Protein AF-A0AAV3T9A4-F1 (afdb_monomer)

Sequence (53 aa):
MNRATTIRLERVEDGAWRATQPDVELVGRGATAARAAANYCELVAETGGSPGT

Solvent-accessible surface area (backbone atoms only — not comparable to full-atom values): 3240 Å² total; per-residue (Å²): 133,90,84,84,83,72,75,48,74,44,76,46,95,90,63,36,18,37,18,38,38,88,99,46,102,55,74,9,55,24,81,36,64,66,46,2,45,52,42,28,53,50,54,49,50,58,69,74,55,68,88,86,133

pLDDT: mean 86.7, std 15.23, range [40.84, 97.44]

Organism: NCBI:txid926360

Secondary structure (DSSP, 8-state):
-PPP---EEEE-TTS-EEEEETTEEEEEEESSHHHHHHHHHHHHHHHS-----

Structure (mmCIF, N/CA/C/O backbone):
data_AF-A0AAV3T9A4-F1
#
_entry.id   AF-A0AAV3T9A4-F1
#
loop_
_atom_site.group_PDB
_atom_site.id
_atom_site.type_symbol
_atom_site.label_atom_id
_atom_site.label_alt_id
_atom_site.label_comp_id
_atom_site.label_asym_id
_atom_site.label_entity_id
_atom_site.label_seq_id
_atom_site.pdbx_PDB_ins_code
_atom_site.Cartn_x
_atom_site.Cartn_y
_atom_site.Cartn_z
_atom_site.occupancy
_atom_site.B_iso_or_equiv
_atom_site.auth_seq_id
_atom_site.auth_comp_id
_atom_site.auth_asym_id
_atom_site.auth_atom_id
_atom_site.pdbx_PDB_model_num
ATOM 1 N N . MET A 1 1 ? 23.741 -10.380 -0.630 1.00 50.12 1 MET A N 1
ATOM 2 C CA . MET A 1 1 ? 23.441 -9.115 0.076 1.00 50.12 1 MET A CA 1
ATOM 3 C C . MET A 1 1 ? 21.942 -8.894 -0.028 1.00 50.12 1 MET A C 1
ATOM 5 O O . MET A 1 1 ? 21.457 -8.781 -1.145 1.00 50.12 1 MET A O 1
ATOM 9 N N . ASN A 1 2 ? 21.200 -8.929 1.079 1.00 72.38 2 ASN A N 1
ATOM 10 C CA . ASN A 1 2 ? 19.752 -8.700 1.040 1.00 72.38 2 ASN A CA 1
ATOM 11 C C . ASN A 1 2 ? 19.506 -7.187 0.969 1.00 72.38 2 ASN A C 1
ATOM 13 O O . ASN A 1 2 ? 19.956 -6.462 1.854 1.00 72.38 2 ASN A O 1
ATOM 17 N N . ARG A 1 3 ? 18.844 -6.703 -0.088 1.00 75.12 3 ARG A N 1
ATOM 18 C CA . ARG A 1 3 ? 18.374 -5.313 -0.168 1.00 75.12 3 ARG A CA 1
ATOM 19 C C . ARG A 1 3 ? 16.967 -5.254 0.412 1.00 75.12 3 ARG A C 1
ATOM 21 O O . ARG A 1 3 ? 16.061 -5.880 -0.127 1.00 75.12 3 ARG A O 1
ATOM 28 N N . ALA A 1 4 ? 16.806 -4.525 1.508 1.00 83.44 4 ALA A N 1
ATOM 29 C CA . ALA A 1 4 ? 15.496 -4.174 2.038 1.00 83.44 4 ALA A CA 1
ATOM 30 C C . ALA A 1 4 ? 15.069 -2.816 1.473 1.00 83.44 4 ALA A C 1
ATOM 32 O O . ALA A 1 4 ? 15.908 -1.947 1.234 1.00 83.44 4 ALA A O 1
ATOM 33 N N . THR A 1 5 ? 13.767 -2.644 1.281 1.00 85.94 5 THR A N 1
ATOM 34 C CA . THR A 1 5 ? 13.156 -1.350 0.976 1.00 85.94 5 THR A CA 1
ATOM 35 C C . THR A 1 5 ? 11.974 -1.118 1.908 1.00 85.94 5 THR A C 1
ATOM 37 O O . THR A 1 5 ? 11.421 -2.070 2.466 1.00 85.94 5 THR A O 1
ATOM 40 N N . THR A 1 6 ? 11.600 0.145 2.085 1.00 92.56 6 THR A N 1
ATOM 41 C CA . THR A 1 6 ? 10.515 0.562 2.975 1.00 92.56 6 THR A CA 1
ATOM 42 C C . THR A 1 6 ? 9.346 1.070 2.147 1.00 92.56 6 THR A C 1
ATOM 44 O O . THR A 1 6 ? 9.485 2.042 1.409 1.00 92.56 6 THR A O 1
ATOM 47 N N . ILE A 1 7 ? 8.180 0.450 2.321 1.00 94.06 7 ILE A N 1
ATOM 48 C CA . ILE A 1 7 ? 6.914 0.913 1.745 1.00 94.06 7 ILE A CA 1
ATOM 49 C C . ILE A 1 7 ? 6.167 1.698 2.825 1.00 94.06 7 ILE A C 1
ATOM 51 O O . ILE A 1 7 ? 5.958 1.205 3.935 1.00 94.06 7 ILE A O 1
ATOM 55 N N . ARG A 1 8 ? 5.763 2.926 2.508 1.00 95.50 8 ARG A N 1
ATOM 56 C CA . ARG A 1 8 ? 4.940 3.777 3.364 1.00 95.50 8 ARG A CA 1
ATOM 57 C C . ARG A 1 8 ? 3.466 3.471 3.115 1.00 95.50 8 ARG A C 1
ATOM 59 O O . ARG A 1 8 ? 3.017 3.436 1.974 1.00 95.50 8 ARG A O 1
ATOM 66 N N . LEU A 1 9 ? 2.721 3.257 4.197 1.00 96.75 9 LEU A N 1
ATOM 67 C CA . LEU A 1 9 ? 1.282 3.005 4.164 1.00 96.75 9 LEU A CA 1
ATOM 68 C C . LEU A 1 9 ? 0.549 4.186 4.782 1.00 96.75 9 LEU A C 1
ATOM 70 O O . LEU A 1 9 ? 0.793 4.540 5.934 1.00 96.75 9 LEU A O 1
ATOM 74 N N . GLU A 1 10 ? -0.361 4.779 4.020 1.00 97.12 10 GLU A N 1
ATOM 75 C CA . GLU A 1 10 ? -1.104 5.966 4.430 1.00 97.12 10 GLU A CA 1
ATOM 76 C C . GLU A 1 10 ? -2.595 5.749 4.215 1.00 97.12 10 GLU A C 1
ATOM 78 O O . GLU A 1 10 ? -3.032 5.282 3.159 1.00 97.12 10 GLU A O 1
ATOM 83 N N . ARG A 1 11 ? -3.388 6.101 5.227 1.00 95.25 11 ARG A N 1
ATOM 84 C CA . ARG A 1 11 ? -4.841 6.159 5.103 1.00 95.25 11 ARG A CA 1
ATOM 85 C C . ARG A 1 11 ? -5.223 7.520 4.529 1.00 95.25 11 ARG A C 1
ATOM 87 O O . ARG A 1 11 ? -4.774 8.543 5.034 1.00 95.25 11 ARG A O 1
ATOM 94 N N . VAL A 1 12 ? -6.042 7.525 3.485 1.00 92.69 12 VAL A N 1
ATOM 95 C CA . VAL A 1 12 ? -6.591 8.744 2.874 1.00 92.69 12 VAL A CA 1
ATOM 96 C C . VAL A 1 12 ? -7.990 9.052 3.393 1.00 92.69 12 VAL A C 1
ATOM 98 O O . VAL A 1 12 ? -8.630 8.193 3.996 1.00 92.69 12 VAL A O 1
ATOM 101 N N . GLU A 1 13 ? -8.451 10.285 3.166 1.00 85.44 13 GLU A N 1
ATOM 102 C CA . GLU A 1 13 ? -9.676 10.835 3.770 1.00 85.44 13 GLU A CA 1
ATOM 103 C C . GLU A 1 13 ? -10.946 10.019 3.478 1.00 85.44 13 GLU A C 1
ATOM 105 O O . GLU A 1 13 ? -11.828 9.943 4.324 1.00 85.44 13 GLU A O 1
ATOM 110 N N . ASP A 1 14 ? -10.995 9.307 2.348 1.00 87.00 14 ASP A N 1
ATOM 111 C CA . ASP A 1 14 ? -12.093 8.394 1.978 1.00 87.00 14 ASP A CA 1
ATOM 112 C C . ASP A 1 14 ? -12.067 7.049 2.745 1.00 87.00 14 ASP A C 1
ATOM 114 O O . ASP A 1 14 ? -12.821 6.120 2.482 1.00 87.00 14 ASP A O 1
ATOM 118 N N . GLY A 1 15 ? -11.138 6.883 3.689 1.00 87.56 15 GLY A N 1
ATOM 119 C CA . GLY A 1 15 ? -10.951 5.648 4.449 1.00 87.56 15 GLY A CA 1
ATOM 120 C C . GLY A 1 15 ? -10.158 4.562 3.715 1.00 87.56 15 GLY A C 1
ATOM 121 O O . GLY A 1 15 ? -9.772 3.581 4.356 1.00 87.56 15 GLY A O 1
ATOM 122 N N . ALA A 1 16 ? -9.861 4.756 2.428 1.00 93.12 16 ALA A N 1
ATOM 123 C CA . ALA A 1 16 ? -8.970 3.911 1.641 1.00 93.12 16 ALA A CA 1
ATOM 124 C C . ALA A 1 16 ? -7.499 4.024 2.088 1.00 93.12 16 ALA A C 1
ATOM 126 O O . ALA A 1 16 ? -7.092 4.959 2.778 1.00 93.12 16 ALA A O 1
ATOM 127 N N . TRP A 1 17 ? -6.686 3.063 1.660 1.00 97.44 17 TRP A N 1
ATOM 128 C CA . TRP A 1 17 ? -5.256 2.983 1.930 1.00 97.44 17 TRP A CA 1
ATOM 129 C C . TRP A 1 17 ? -4.443 3.115 0.650 1.00 97.44 17 TRP A C 1
ATOM 131 O O . TRP A 1 17 ? -4.833 2.626 -0.415 1.00 97.44 17 TRP A O 1
ATOM 141 N N . ARG A 1 18 ? -3.285 3.757 0.782 1.00 96.69 18 ARG A N 1
ATOM 142 C CA . ARG A 1 18 ? -2.286 3.915 -0.269 1.00 96.69 18 ARG A CA 1
ATOM 143 C C . ARG A 1 18 ? -0.941 3.392 0.218 1.00 96.69 18 ARG A C 1
ATOM 145 O O . ARG A 1 18 ? -0.582 3.600 1.374 1.00 96.69 18 ARG A O 1
ATOM 152 N N . ALA A 1 19 ? -0.231 2.714 -0.672 1.00 97.25 19 ALA A N 1
ATOM 153 C CA . ALA A 1 19 ? 1.118 2.213 -0.476 1.00 97.25 19 ALA A CA 1
ATOM 154 C C . ALA A 1 19 ? 2.052 2.912 -1.466 1.00 97.25 19 ALA A C 1
ATOM 156 O O . ALA A 1 19 ? 1.797 2.882 -2.671 1.00 97.25 19 ALA A O 1
ATOM 157 N N . THR A 1 20 ? 3.100 3.553 -0.959 1.00 95.62 20 THR A N 1
ATOM 158 C CA . THR A 1 20 ? 4.077 4.313 -1.749 1.00 95.62 20 THR A CA 1
ATOM 159 C C . THR A 1 20 ? 5.494 3.969 -1.309 1.00 95.62 20 THR A C 1
ATOM 161 O O . THR A 1 20 ? 5.721 3.550 -0.175 1.00 95.62 20 THR A O 1
ATOM 164 N N . GLN A 1 21 ? 6.471 4.155 -2.189 1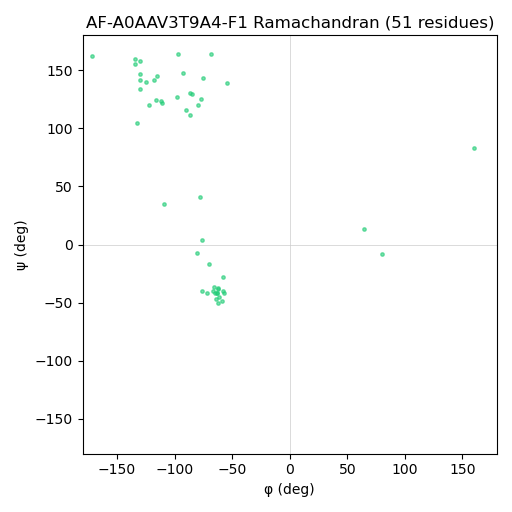.00 93.44 21 GLN A N 1
ATOM 165 C CA . GLN A 1 21 ? 7.887 4.033 -1.857 1.00 93.44 21 GLN A CA 1
ATOM 166 C C . GLN A 1 21 ? 8.615 5.280 -2.367 1.00 93.44 21 GLN A C 1
ATOM 168 O O . GLN A 1 21 ? 8.283 5.765 -3.450 1.00 93.44 21 GLN A O 1
ATOM 173 N N . PRO A 1 22 ? 9.598 5.809 -1.619 1.00 86.94 22 PRO A N 1
ATOM 174 C CA . PRO A 1 22 ? 10.465 6.859 -2.136 1.00 86.94 22 PRO A CA 1
ATOM 175 C C . PRO A 1 22 ? 11.112 6.430 -3.457 1.00 86.94 22 PRO A C 1
ATOM 177 O O . PRO A 1 22 ? 11.513 5.273 -3.602 1.00 86.94 22 PRO A O 1
ATOM 180 N N . ASP A 1 23 ? 11.184 7.362 -4.407 1.00 86.06 23 ASP A N 1
ATOM 181 C CA . ASP A 1 23 ? 11.837 7.183 -5.712 1.00 86.06 23 ASP A CA 1
ATOM 182 C C . ASP A 1 23 ? 11.193 6.134 -6.641 1.00 86.06 23 ASP A C 1
ATOM 184 O O . ASP A 1 23 ? 11.782 5.759 -7.655 1.00 86.06 23 ASP A O 1
ATOM 188 N N . VAL A 1 24 ? 9.974 5.671 -6.334 1.00 88.25 24 VAL A N 1
ATOM 189 C CA . VAL A 1 24 ? 9.187 4.791 -7.209 1.00 88.25 24 VAL A CA 1
ATOM 190 C C . VAL A 1 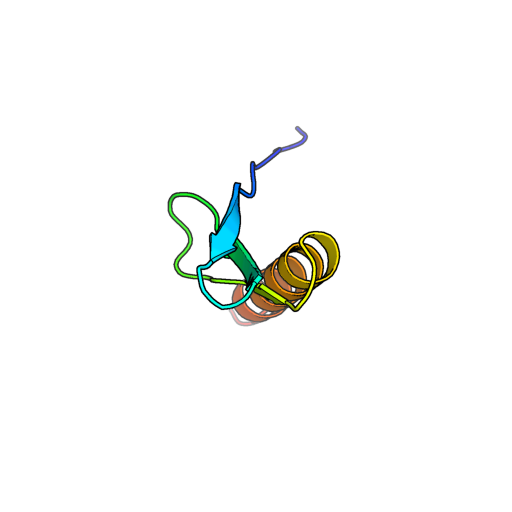24 ? 7.850 5.454 -7.523 1.00 88.25 24 VAL A C 1
ATOM 192 O O . VAL A 1 24 ? 7.036 5.692 -6.632 1.00 88.25 24 VAL A O 1
ATOM 195 N N . GLU A 1 25 ? 7.585 5.704 -8.805 1.00 91.06 25 GLU A N 1
ATOM 196 C CA . GLU A 1 25 ? 6.327 6.291 -9.293 1.00 91.06 25 GLU A CA 1
ATOM 197 C C . GLU A 1 25 ? 5.176 5.267 -9.357 1.00 91.06 25 GLU A C 1
ATOM 199 O O . GLU A 1 25 ? 4.381 5.240 -10.294 1.00 91.06 25 GLU A O 1
ATOM 204 N N . LEU A 1 26 ? 5.076 4.401 -8.347 1.00 93.00 26 LEU A N 1
ATOM 205 C CA . LEU A 1 26 ? 4.007 3.418 -8.206 1.00 93.00 26 LEU A CA 1
ATOM 206 C C . LEU A 1 26 ? 3.219 3.685 -6.929 1.00 93.00 26 LEU A C 1
ATOM 208 O O . LEU A 1 26 ? 3.768 4.025 -5.880 1.00 93.00 26 LEU A O 1
ATOM 212 N N . VAL A 1 27 ? 1.904 3.507 -7.022 1.00 95.69 27 VAL A N 1
ATOM 213 C CA . VAL A 1 27 ? 0.988 3.717 -5.901 1.00 95.69 27 VAL A CA 1
ATOM 214 C C . VAL A 1 27 ? 0.040 2.534 -5.814 1.00 95.69 27 VAL A C 1
ATOM 216 O O . VAL A 1 27 ? -0.915 2.443 -6.585 1.00 95.69 27 VAL A O 1
ATOM 219 N N . GLY A 1 28 ? 0.271 1.657 -4.839 1.00 96.00 28 GLY A N 1
ATOM 220 C CA . GLY A 1 28 ? -0.671 0.588 -4.526 1.00 96.00 28 GLY A CA 1
ATOM 221 C C . GLY A 1 28 ? -1.875 1.139 -3.781 1.00 96.00 28 GLY A C 1
ATOM 222 O O . GLY A 1 28 ? -1.753 2.056 -2.963 1.00 96.00 28 GLY A O 1
ATOM 223 N N . ARG A 1 29 ? -3.061 0.603 -4.059 1.00 96.44 29 ARG A N 1
ATOM 224 C CA . ARG A 1 29 ? -4.318 1.067 -3.460 1.00 96.44 29 ARG A CA 1
ATOM 225 C C . ARG A 1 29 ? -5.115 -0.100 -2.905 1.00 96.44 29 ARG A C 1
ATOM 227 O O . ARG A 1 29 ? -5.095 -1.200 -3.444 1.00 96.44 29 ARG A O 1
ATOM 234 N N . GLY A 1 30 ? -5.847 0.140 -1.822 1.00 96.00 30 GLY A N 1
ATOM 235 C CA . GLY A 1 30 ? -6.700 -0.889 -1.242 1.00 96.00 30 GLY A CA 1
ATOM 236 C C . GLY A 1 30 ? -7.611 -0.380 -0.138 1.00 96.00 30 GLY A C 1
ATOM 237 O O . GLY A 1 30 ? -7.374 0.665 0.454 1.00 96.00 30 GLY A O 1
ATOM 238 N N . ALA A 1 31 ? -8.650 -1.151 0.177 1.00 95.38 31 ALA A N 1
ATOM 239 C CA . ALA A 1 31 ? -9.533 -0.858 1.310 1.00 95.38 31 ALA A CA 1
ATOM 240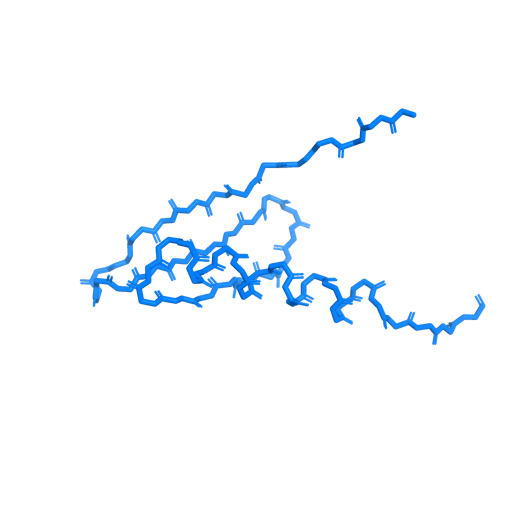 C C . ALA A 1 31 ? -8.847 -1.065 2.677 1.00 95.38 31 ALA A C 1
ATOM 242 O O . ALA A 1 31 ? -9.326 -0.587 3.700 1.00 95.38 31 ALA A O 1
ATOM 243 N N . THR A 1 32 ? -7.721 -1.782 2.707 1.00 95.94 32 THR A N 1
ATOM 244 C CA . THR A 1 32 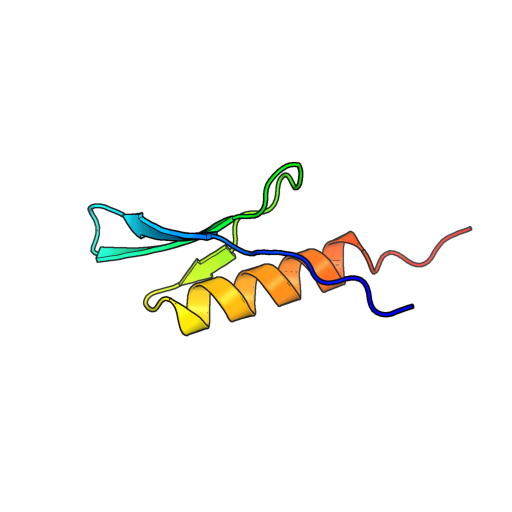? -6.910 -2.021 3.905 1.00 95.94 32 THR A CA 1
ATOM 245 C C . THR A 1 32 ? -5.438 -1.797 3.586 1.00 95.94 32 THR A C 1
ATOM 247 O O . THR A 1 32 ? -5.029 -1.900 2.427 1.00 95.94 32 THR A O 1
ATOM 250 N N . ALA A 1 33 ? -4.630 -1.555 4.619 1.00 94.94 33 ALA A N 1
ATOM 251 C CA . ALA A 1 33 ? -3.188 -1.378 4.476 1.00 94.94 33 ALA A CA 1
ATOM 252 C C . ALA A 1 33 ? -2.526 -2.595 3.799 1.00 94.94 33 ALA A C 1
ATOM 254 O O . ALA A 1 33 ? -1.719 -2.440 2.888 1.00 94.94 33 ALA A O 1
ATOM 255 N N . ALA A 1 34 ? -2.949 -3.809 4.174 1.00 96.50 34 ALA A N 1
ATOM 256 C CA . ALA A 1 34 ? -2.469 -5.054 3.574 1.00 96.50 34 ALA A CA 1
ATOM 257 C C . ALA A 1 34 ? -2.828 -5.171 2.084 1.00 96.50 34 ALA A C 1
ATOM 259 O O . ALA A 1 34 ? -1.987 -5.567 1.283 1.00 96.50 34 ALA A O 1
ATOM 260 N N . ARG A 1 35 ? -4.051 -4.787 1.691 1.00 97.06 35 ARG A N 1
ATOM 261 C CA . ARG A 1 35 ? -4.45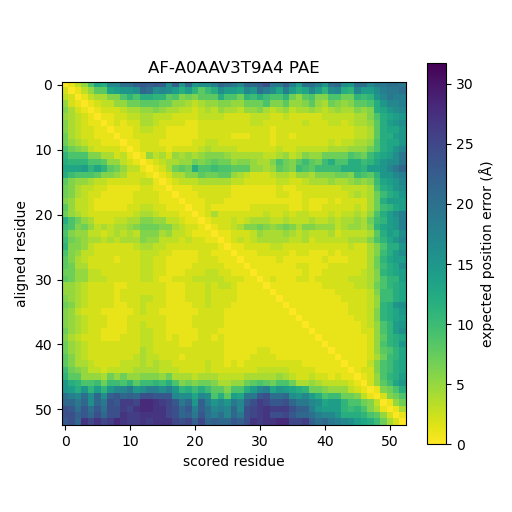8 -4.777 0.275 1.00 97.06 35 ARG A CA 1
ATOM 262 C C . ARG A 1 35 ? -3.686 -3.742 -0.535 1.00 97.06 35 ARG A C 1
ATOM 264 O O . ARG A 1 35 ? -3.290 -4.044 -1.652 1.00 97.06 35 ARG A O 1
ATOM 271 N N . ALA A 1 36 ? -3.453 -2.558 0.027 1.00 96.69 36 ALA A N 1
ATOM 272 C CA . ALA A 1 36 ? -2.648 -1.536 -0.631 1.00 96.69 36 ALA A CA 1
ATOM 273 C C . ALA A 1 36 ? -1.196 -2.002 -0.826 1.00 96.69 36 ALA A C 1
ATOM 275 O O . ALA A 1 36 ? -0.644 -1.819 -1.907 1.00 96.69 36 ALA A O 1
ATOM 276 N N . ALA A 1 37 ? -0.608 -2.658 0.182 1.00 95.81 37 ALA A N 1
ATOM 277 C CA . ALA A 1 37 ? 0.730 -3.240 0.086 1.00 95.81 37 ALA A CA 1
ATOM 278 C C . ALA A 1 37 ? 0.803 -4.361 -0.961 1.00 95.81 37 ALA A C 1
ATOM 280 O O . ALA A 1 37 ? 1.703 -4.351 -1.793 1.00 95.81 37 ALA A O 1
ATOM 281 N N . ALA A 1 38 ? -0.155 -5.295 -0.954 1.00 96.56 38 ALA A N 1
ATOM 282 C CA . ALA A 1 38 ? -0.212 -6.378 -1.934 1.00 96.56 38 ALA A CA 1
ATOM 283 C C . ALA A 1 38 ? -0.305 -5.832 -3.365 1.00 96.56 38 ALA A C 1
ATOM 285 O O . ALA A 1 38 ? 0.514 -6.189 -4.205 1.00 96.56 38 ALA A O 1
ATOM 286 N N . ASN A 1 39 ? -1.218 -4.886 -3.601 1.00 96.81 39 ASN A N 1
ATOM 287 C CA . ASN A 1 39 ? -1.372 -4.252 -4.904 1.00 96.81 39 ASN A CA 1
ATOM 288 C C . ASN A 1 39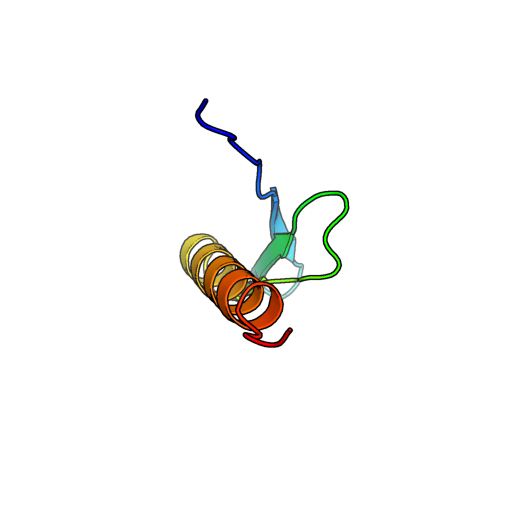 ? -0.109 -3.487 -5.342 1.00 96.81 39 ASN A C 1
ATOM 290 O O . ASN A 1 39 ? 0.259 -3.542 -6.509 1.00 96.81 39 ASN A O 1
ATOM 294 N N . TYR A 1 40 ? 0.592 -2.812 -4.423 1.00 95.19 40 TYR A N 1
ATOM 295 C CA . TYR A 1 40 ? 1.881 -2.183 -4.738 1.00 95.19 40 TYR A CA 1
ATOM 296 C C . TYR A 1 40 ? 2.930 -3.214 -5.176 1.00 95.19 40 TYR A C 1
ATOM 298 O O . TYR A 1 40 ? 3.619 -3.003 -6.171 1.00 95.19 40 TYR A O 1
ATOM 306 N N . CYS A 1 41 ? 3.046 -4.336 -4.460 1.00 93.62 41 CYS A N 1
ATOM 307 C CA . CYS A 1 41 ? 3.987 -5.400 -4.810 1.00 93.62 41 CYS A CA 1
ATOM 308 C C . CYS A 1 41 ? 3.687 -6.015 -6.185 1.00 93.62 41 CYS A C 1
ATOM 310 O O . CYS A 1 41 ? 4.624 -6.318 -6.920 1.00 93.62 41 CYS A O 1
ATOM 312 N N . GLU A 1 42 ? 2.410 -6.166 -6.543 1.00 95.12 42 GLU A N 1
ATOM 313 C CA . GLU A 1 42 ? 1.993 -6.603 -7.882 1.00 95.12 42 GLU A CA 1
ATOM 314 C C . GLU A 1 42 ? 2.437 -5.598 -8.953 1.00 95.12 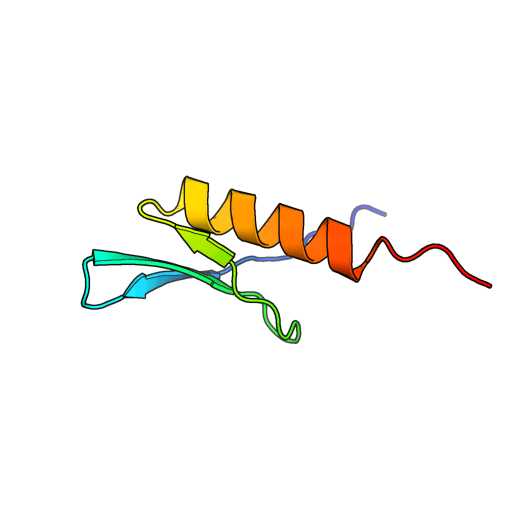42 GLU A C 1
ATOM 316 O O . GLU A 1 42 ? 3.156 -5.979 -9.871 1.00 95.12 42 GLU A O 1
ATOM 321 N N . LEU A 1 43 ? 2.149 -4.303 -8.769 1.00 93.88 43 LEU A N 1
ATOM 322 C CA . LEU A 1 43 ? 2.562 -3.249 -9.705 1.00 93.88 43 LEU A CA 1
ATOM 323 C C . LEU A 1 43 ? 4.083 -3.202 -9.908 1.00 93.88 43 L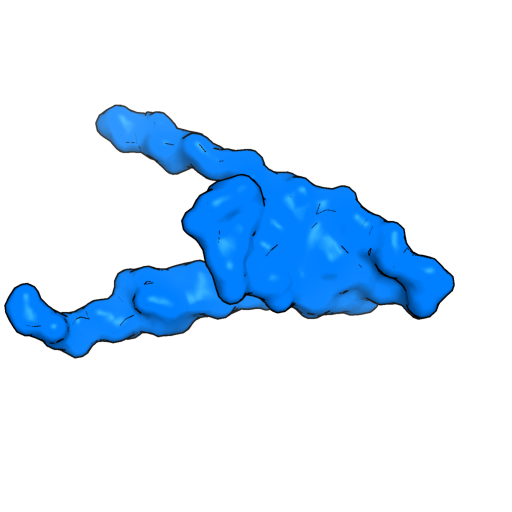EU A C 1
ATOM 325 O O . LEU A 1 43 ? 4.562 -3.000 -11.025 1.00 93.88 43 LEU A O 1
ATOM 329 N N . VAL A 1 44 ? 4.858 -3.386 -8.835 1.00 90.50 44 VAL A N 1
ATOM 330 C CA . VAL A 1 44 ? 6.325 -3.470 -8.908 1.00 90.50 44 VAL A CA 1
ATOM 331 C C . VAL A 1 44 ? 6.759 -4.708 -9.685 1.00 90.50 44 VAL A C 1
ATOM 333 O O . VAL A 1 44 ? 7.685 -4.612 -10.485 1.00 90.50 44 VAL A O 1
ATOM 336 N N . ALA A 1 45 ? 6.112 -5.857 -9.478 1.00 89.62 45 ALA A N 1
ATOM 337 C CA . ALA A 1 45 ? 6.415 -7.082 -10.213 1.00 89.62 45 ALA A CA 1
ATOM 338 C C . ALA A 1 45 ? 6.076 -6.959 -11.707 1.00 89.62 45 ALA A C 1
ATOM 340 O O . ALA A 1 45 ? 6.827 -7.459 -12.534 1.00 89.62 45 ALA A O 1
ATOM 341 N N . GLU A 1 46 ? 5.001 -6.255 -12.059 1.00 89.88 46 GLU A N 1
ATOM 342 C CA . GLU A 1 46 ? 4.614 -5.981 -13.448 1.00 89.88 46 GLU A CA 1
ATOM 343 C C . GLU A 1 46 ? 5.559 -4.967 -14.115 1.00 89.88 46 GLU A C 1
ATOM 345 O O . GLU A 1 46 ? 5.986 -5.156 -15.253 1.00 89.88 46 GLU A O 1
ATOM 350 N N . THR A 1 47 ? 5.950 -3.915 -13.388 1.00 81.94 47 THR A N 1
ATOM 351 C CA . THR A 1 47 ? 6.826 -2.844 -13.900 1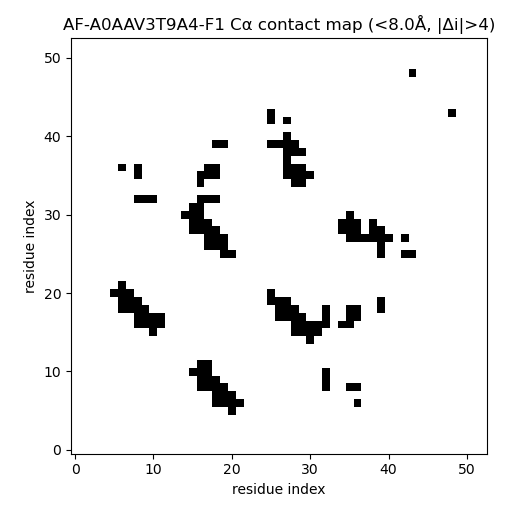.00 81.94 47 THR A CA 1
ATOM 352 C C . THR A 1 47 ? 8.291 -3.280 -13.975 1.00 81.94 47 THR A C 1
ATOM 354 O O . THR A 1 47 ? 8.992 -2.977 -14.937 1.00 81.94 47 THR A O 1
ATOM 357 N N . GLY A 1 48 ? 8.764 -4.023 -12.973 1.00 67.75 48 GLY A N 1
ATOM 358 C CA . GLY A 1 48 ? 10.090 -4.646 -12.948 1.00 67.75 48 GLY A CA 1
ATOM 359 C C . GLY A 1 48 ? 10.165 -5.954 -13.742 1.00 67.75 48 GLY A C 1
ATOM 360 O O . GLY A 1 48 ? 11.252 -6.503 -13.908 1.00 67.75 48 GLY A O 1
ATOM 361 N N . GLY A 1 49 ? 9.021 -6.449 -14.220 1.00 49.09 49 GLY A N 1
ATOM 362 C CA . GLY A 1 49 ? 8.855 -7.714 -14.929 1.00 49.09 49 GLY A CA 1
ATOM 363 C C . GLY A 1 49 ? 8.548 -7.561 -16.414 1.00 49.09 49 GLY A C 1
ATOM 364 O O . GLY A 1 49 ? 7.813 -8.384 -16.951 1.00 49.09 49 GLY A O 1
ATOM 365 N N . SER A 1 50 ? 9.106 -6.556 -17.100 1.00 43.50 50 SER A N 1
ATOM 366 C CA . SER A 1 50 ? 9.253 -6.641 -18.559 1.00 43.50 50 SER A CA 1
ATOM 367 C C . SER A 1 50 ? 10.563 -7.362 -18.909 1.00 43.50 50 SER A C 1
ATOM 369 O O . SER A 1 50 ? 11.642 -6.819 -18.665 1.00 43.50 50 SER A O 1
ATOM 371 N N . PRO A 1 51 ? 10.494 -8.581 -19.477 1.00 53.47 51 PRO A N 1
ATOM 372 C CA . PRO A 1 51 ? 11.629 -9.248 -20.090 1.00 53.47 51 PRO A CA 1
ATOM 373 C C . PRO A 1 51 ? 11.885 -8.621 -21.466 1.00 53.47 51 PRO A C 1
ATOM 375 O O . PRO A 1 51 ? 10.989 -8.584 -22.308 1.00 53.47 51 PRO A O 1
ATOM 378 N N . GLY A 1 52 ? 13.106 -8.151 -21.719 1.00 51.19 52 GLY A N 1
ATOM 379 C CA . GLY A 1 52 ? 13.503 -7.762 -23.072 1.00 51.19 52 GLY A CA 1
ATOM 380 C C . GLY A 1 52 ? 14.697 -6.822 -23.152 1.00 51.19 52 GLY A C 1
ATOM 381 O O . GLY A 1 52 ? 14.508 -5.619 -23.316 1.00 51.19 52 GLY A O 1
ATOM 382 N N . THR A 1 53 ? 15.912 -7.374 -23.090 1.00 40.84 53 THR A N 1
ATOM 383 C CA . THR A 1 53 ? 16.974 -7.343 -24.130 1.00 40.84 53 THR A CA 1
ATOM 384 C C . THR A 1 53 ? 18.300 -7.753 -23.500 1.00 40.84 53 THR A C 1
ATOM 386 O O . THR A 1 53 ? 18.700 -7.116 -22.501 1.00 40.84 53 THR A O 1
#

Nearest PDB structures (foldseek):
  2yzt-assembly1_A-2  TM=6.814E-01  e=6.070E-01  Thermus thermophilus HB8
  8dg5-assembly1_K  TM=7.604E-01  e=1.826E+00  Drosophila melanogaster
  5n8m-assembly1_A  TM=5.494E-01  e=1.504E+00  Homo sapiens
  7zpk-assembly1_C  TM=4.444E-01  e=7.373E-01  Mus musculus
  2ljh-assembly1_A  TM=6.597E-01  e=4.826E+00  Drosophila melanogaster

Mean predicted aligned error: 5.85 Å

Foldseek 3Di:
DDDDFDWDWDQDPVCKIWTHGPPDPFIATGNDSVNSVVRRVVVCCVVVPDDDD

Radius of gyration: 12.28 Å; Cα contacts (8 Å, |Δi|>4): 79; chains: 1; bounding box: 36×20×29 Å